Protein AF-A0A0K8RKY1-F1 (afdb_monomer)

Structure (mmCIF, N/CA/C/O backbone):
data_AF-A0A0K8RKY1-F1
#
_entry.id   AF-A0A0K8RKY1-F1
#
loop_
_atom_site.group_PDB
_atom_site.id
_atom_site.type_symbol
_atom_site.label_atom_id
_atom_site.label_alt_id
_atom_site.label_comp_id
_atom_site.label_asym_id
_atom_site.label_entity_id
_atom_site.label_seq_id
_atom_site.pdbx_PDB_ins_code
_atom_site.Cartn_x
_atom_site.Cartn_y
_atom_site.Cartn_z
_atom_site.occupancy
_atom_site.B_iso_or_equiv
_atom_site.auth_seq_id
_atom_site.auth_comp_id
_atom_site.auth_asym_id
_atom_site.auth_atom_id
_atom_site.pdbx_PDB_model_num
ATOM 1 N N . MET A 1 1 ? 8.918 -20.620 37.119 1.00 42.62 1 MET A N 1
ATOM 2 C CA . MET A 1 1 ? 8.379 -19.295 36.757 1.00 42.62 1 MET A CA 1
ATOM 3 C C . MET A 1 1 ? 7.198 -19.570 35.844 1.00 42.62 1 MET A C 1
ATOM 5 O O . MET A 1 1 ? 7.415 -20.156 34.793 1.00 42.62 1 MET A O 1
ATOM 9 N N . ARG A 1 2 ? 5.961 -19.355 36.306 1.00 45.66 2 ARG A N 1
ATOM 10 C CA . ARG A 1 2 ? 4.782 -19.472 35.437 1.00 45.66 2 ARG A CA 1
ATOM 11 C C . ARG A 1 2 ? 4.697 -18.149 34.691 1.00 45.66 2 ARG A C 1
ATOM 13 O O . ARG A 1 2 ? 4.689 -17.111 35.342 1.00 45.66 2 ARG A O 1
ATOM 20 N N . VAL A 1 3 ? 4.770 -18.197 33.369 1.00 58.50 3 VAL A N 1
ATOM 21 C CA . VAL A 1 3 ? 4.497 -17.029 32.535 1.00 58.50 3 VAL A CA 1
ATOM 22 C C . VAL A 1 3 ? 2.979 -16.900 32.534 1.00 58.50 3 VAL A C 1
ATOM 24 O O . VAL A 1 3 ? 2.291 -17.798 32.060 1.00 58.50 3 VAL A O 1
ATOM 27 N N . GLU A 1 4 ? 2.465 -15.870 33.196 1.00 51.69 4 GLU A N 1
ATOM 28 C CA . GLU A 1 4 ? 1.043 -15.536 33.178 1.00 51.69 4 GLU A CA 1
ATOM 29 C C . GLU A 1 4 ? 0.747 -14.913 31.807 1.00 51.69 4 GLU A C 1
ATOM 31 O O . GLU A 1 4 ? 1.115 -13.775 31.535 1.00 51.69 4 GLU A O 1
ATOM 36 N N . GLU A 1 5 ? 0.145 -15.697 30.912 1.00 53.91 5 GLU A N 1
ATOM 37 C CA . GLU A 1 5 ? -0.207 -15.338 29.525 1.00 53.91 5 GLU A CA 1
ATOM 38 C C . GLU A 1 5 ? -1.403 -14.359 29.433 1.00 53.91 5 GLU A C 1
ATOM 40 O O . GLU A 1 5 ? -2.099 -14.307 28.422 1.00 53.91 5 GLU A O 1
ATOM 45 N N . GLU A 1 6 ? -1.685 -13.595 30.492 1.00 52.03 6 GLU A N 1
ATOM 46 C CA . GLU A 1 6 ? -2.913 -12.794 30.639 1.00 52.03 6 GLU A CA 1
ATOM 47 C C . GLU A 1 6 ? -2.715 -11.286 30.405 1.00 52.03 6 GLU A C 1
ATOM 49 O O . GLU A 1 6 ? -3.646 -10.498 30.584 1.00 52.03 6 GLU A O 1
ATOM 54 N N . GLU A 1 7 ? -1.542 -10.846 29.946 1.00 52.50 7 GLU A N 1
ATOM 55 C CA . GLU A 1 7 ? -1.349 -9.459 29.516 1.00 52.50 7 GLU A CA 1
ATOM 56 C C . GLU A 1 7 ? -1.796 -9.298 28.054 1.00 52.50 7 GLU A C 1
ATOM 58 O O . GLU A 1 7 ? -0.998 -9.275 27.123 1.00 52.50 7 GLU A O 1
ATOM 63 N N . TYR A 1 8 ? -3.121 -9.277 27.875 1.00 54.62 8 TYR A N 1
ATOM 64 C CA . TYR A 1 8 ? -3.865 -8.616 26.800 1.00 54.62 8 TYR A CA 1
ATOM 65 C C . TYR A 1 8 ? -3.053 -8.313 25.528 1.00 54.62 8 TYR A C 1
ATOM 67 O O . TYR A 1 8 ? -2.382 -7.281 25.437 1.00 54.62 8 TYR A O 1
ATOM 75 N N . GLN A 1 9 ? -3.254 -9.108 24.472 1.00 57.31 9 GLN A N 1
ATOM 76 C CA . GLN A 1 9 ? -3.122 -8.594 23.107 1.00 57.31 9 GLN A CA 1
ATOM 77 C C . GLN A 1 9 ? -4.194 -7.519 22.889 1.00 57.31 9 GLN A C 1
ATOM 79 O O . GLN A 1 9 ? -5.245 -7.753 22.300 1.00 57.31 9 GLN A O 1
ATOM 84 N N . LYS A 1 10 ? -3.975 -6.336 23.459 1.00 59.69 10 LYS A N 1
ATOM 85 C CA . LYS A 1 10 ? -4.798 -5.161 23.225 1.00 59.69 10 LYS A CA 1
ATOM 86 C C . LYS A 1 10 ? -4.612 -4.834 21.750 1.00 59.69 10 LYS A C 1
ATOM 88 O O . LYS A 1 10 ? -3.488 -4.541 21.357 1.00 59.69 10 LYS A O 1
ATOM 93 N N . GLU A 1 11 ? -5.662 -4.950 20.936 1.00 67.00 11 GLU A N 1
ATOM 94 C CA . GLU A 1 11 ? -5.598 -4.565 19.522 1.00 67.00 11 GLU A CA 1
ATOM 95 C C . GLU A 1 11 ? -5.016 -3.148 19.421 1.00 67.00 11 GLU A C 1
ATOM 97 O O . GLU A 1 11 ? -5.615 -2.178 19.886 1.00 67.00 11 GLU A O 1
ATOM 102 N N . ILE A 1 12 ? -3.793 -3.047 18.890 1.00 74.44 12 ILE A N 1
ATOM 103 C CA . ILE A 1 12 ? -3.027 -1.792 18.861 1.00 74.44 12 ILE A CA 1
ATOM 104 C C . ILE A 1 12 ? -3.468 -0.935 17.664 1.00 74.44 12 ILE A C 1
ATOM 106 O O . ILE A 1 12 ? -3.395 0.293 17.715 1.00 74.44 12 ILE A O 1
ATOM 110 N N . ALA A 1 13 ? -3.961 -1.574 16.600 1.00 76.31 13 ALA A N 1
ATOM 111 C CA . ALA A 1 13 ? -4.528 -0.926 15.427 1.00 76.31 13 ALA A CA 1
ATOM 112 C C . ALA A 1 13 ? -5.404 -1.907 14.630 1.00 76.31 13 ALA A C 1
ATOM 114 O O . ALA A 1 13 ? -5.051 -3.078 14.499 1.00 76.31 13 ALA A O 1
ATOM 115 N N . GLN A 1 14 ? -6.499 -1.408 14.051 1.00 85.50 14 GLN A N 1
ATOM 116 C CA . GLN A 1 14 ? -7.276 -2.116 13.031 1.00 85.50 14 GLN A CA 1
ATOM 117 C C . GLN A 1 14 ? -6.868 -1.600 11.651 1.00 85.50 14 GLN A C 1
ATOM 119 O O . GLN A 1 14 ? -6.961 -0.400 11.374 1.00 85.50 14 GLN A O 1
ATOM 124 N N . MET A 1 15 ? -6.367 -2.513 10.819 1.00 89.75 15 MET A N 1
ATOM 125 C CA . MET A 1 15 ? -5.841 -2.226 9.488 1.00 89.75 15 MET A CA 1
ATOM 126 C C . MET A 1 15 ? -6.506 -3.108 8.435 1.00 89.75 15 MET A C 1
ATOM 128 O O . MET A 1 15 ? -6.710 -4.303 8.646 1.00 89.75 15 MET A O 1
ATOM 132 N N . TYR A 1 16 ? -6.798 -2.521 7.279 1.00 92.62 16 TYR A N 1
ATOM 133 C CA . TYR A 1 16 ? -7.393 -3.207 6.139 1.00 92.62 16 TYR A CA 1
ATOM 134 C C . TYR A 1 16 ? -6.443 -3.158 4.953 1.00 92.62 16 TYR A C 1
ATOM 136 O O . TYR A 1 16 ? -5.933 -2.095 4.602 1.00 92.62 16 TYR A O 1
ATOM 144 N N . LEU A 1 17 ? -6.228 -4.305 4.311 1.00 93.25 17 LEU A N 1
ATOM 145 C CA . LEU A 1 17 ? -5.497 -4.376 3.052 1.00 93.25 17 LEU A CA 1
ATOM 146 C C . LEU A 1 17 ? -6.408 -3.884 1.921 1.00 93.25 17 LEU A C 1
ATOM 148 O O . LEU A 1 17 ? -7.327 -4.588 1.510 1.00 93.25 17 LEU A O 1
ATOM 152 N N . VAL A 1 18 ? -6.155 -2.672 1.433 1.00 93.00 18 VAL A N 1
ATOM 153 C CA . VAL A 1 18 ? -6.954 -2.025 0.381 1.00 93.00 18 VAL A CA 1
ATOM 154 C C . VAL A 1 18 ? -6.586 -2.584 -0.987 1.00 93.00 18 VAL A C 1
ATOM 156 O O . VAL A 1 18 ? -7.455 -2.914 -1.789 1.00 93.00 18 VAL A O 1
ATOM 159 N N . TYR A 1 19 ? -5.286 -2.680 -1.262 1.00 93.88 19 TYR A N 1
ATOM 160 C CA . TYR A 1 19 ? -4.774 -3.192 -2.526 1.00 93.88 19 TYR A CA 1
ATOM 161 C C . TYR A 1 19 ? -3.364 -3.749 -2.351 1.00 93.88 19 TYR A C 1
ATOM 163 O O . TYR A 1 19 ? -2.550 -3.195 -1.619 1.00 93.88 19 TYR A O 1
ATOM 171 N N . THR A 1 20 ? -3.055 -4.824 -3.062 1.00 94.56 20 THR A N 1
ATOM 172 C CA . THR A 1 20 ? -1.687 -5.292 -3.272 1.00 94.56 20 THR A CA 1
ATOM 173 C C . THR A 1 20 ? -1.628 -6.030 -4.598 1.00 94.56 20 THR A C 1
ATOM 175 O O . THR A 1 20 ? -2.590 -6.682 -5.005 1.00 94.56 20 THR A O 1
ATOM 178 N N . ASP A 1 21 ? -0.492 -5.931 -5.271 1.00 90.38 21 ASP A N 1
ATOM 179 C CA . ASP A 1 21 ? -0.165 -6.764 -6.426 1.00 90.38 21 ASP A CA 1
ATOM 180 C C . ASP A 1 21 ? 0.699 -7.980 -6.039 1.00 90.38 21 ASP A C 1
ATOM 182 O O . ASP A 1 21 ? 1.228 -8.663 -6.918 1.00 90.38 21 ASP A O 1
ATOM 186 N N . TYR A 1 22 ? 0.875 -8.222 -4.731 1.00 90.19 22 TYR A N 1
ATOM 187 C CA . TYR A 1 22 ? 1.695 -9.276 -4.122 1.00 90.19 22 TYR A CA 1
ATOM 188 C C . TYR A 1 22 ? 3.153 -9.337 -4.605 1.00 90.19 22 TYR A C 1
ATOM 190 O O . TYR A 1 22 ? 3.840 -10.328 -4.358 1.00 90.19 22 TYR A O 1
ATOM 198 N N . SER A 1 23 ? 3.643 -8.306 -5.294 1.00 89.69 23 SER A N 1
ATOM 199 C CA . SER A 1 23 ? 4.941 -8.354 -5.973 1.00 89.69 23 SER A CA 1
ATOM 200 C C . SER A 1 23 ? 5.747 -7.072 -5.835 1.00 89.69 23 SER A C 1
ATOM 202 O O . SER A 1 23 ? 6.960 -7.146 -5.641 1.00 89.69 23 SER A O 1
ATOM 204 N N . THR A 1 24 ? 5.106 -5.906 -5.884 1.00 88.88 24 THR A N 1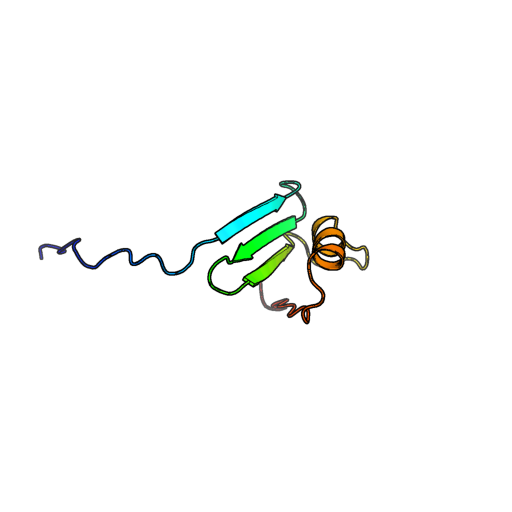
ATOM 205 C CA . THR A 1 24 ? 5.786 -4.609 -5.825 1.00 88.88 24 THR A CA 1
ATOM 206 C C . THR A 1 24 ? 5.320 -3.743 -4.664 1.00 88.88 24 THR A C 1
ATOM 208 O O . THR A 1 24 ? 6.143 -3.016 -4.100 1.00 88.88 24 THR A O 1
ATOM 211 N N . CYS A 1 25 ? 4.042 -3.816 -4.276 1.00 91.88 25 CYS A N 1
ATOM 212 C CA . CYS A 1 25 ? 3.498 -2.906 -3.274 1.00 91.88 25 CYS A CA 1
ATOM 213 C C . CYS A 1 25 ? 2.269 -3.437 -2.517 1.00 91.88 25 CYS A C 1
ATOM 215 O O . CYS A 1 25 ? 1.554 -4.339 -2.965 1.00 91.88 25 CYS A O 1
ATOM 217 N N . ALA A 1 26 ? 1.987 -2.810 -1.375 1.00 93.31 26 ALA A N 1
ATOM 218 C CA . ALA A 1 26 ? 0.725 -2.920 -0.651 1.00 93.31 26 ALA A CA 1
ATOM 219 C C . ALA A 1 26 ? 0.247 -1.546 -0.164 1.00 93.31 26 ALA A C 1
AT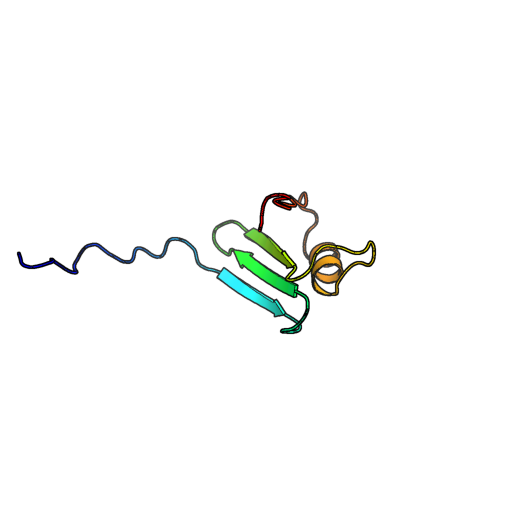OM 221 O O . ALA A 1 26 ? 1.042 -0.685 0.210 1.00 93.31 26 ALA A O 1
ATOM 222 N N . LEU A 1 27 ? -1.068 -1.365 -0.154 1.00 92.19 27 LEU A N 1
ATOM 223 C CA . LEU A 1 27 ? -1.764 -0.202 0.373 1.00 92.19 27 LEU A CA 1
ATOM 224 C C . LEU A 1 27 ? -2.679 -0.660 1.506 1.00 92.19 27 LEU A C 1
ATOM 226 O O . LEU A 1 27 ? -3.563 -1.494 1.293 1.00 92.19 27 LEU A O 1
ATOM 230 N N . LEU A 1 28 ? -2.470 -0.106 2.695 1.00 92.06 28 LEU A N 1
ATOM 231 C CA . LEU A 1 28 ? -3.265 -0.385 3.884 1.00 92.06 28 LEU A CA 1
ATOM 232 C C . LEU A 1 28 ? -4.038 0.855 4.324 1.00 92.06 28 LEU A C 1
ATOM 234 O O . LEU A 1 28 ? -3.611 1.982 4.077 1.00 92.06 28 LEU A O 1
ATOM 238 N N . TYR A 1 29 ? -5.163 0.635 4.993 1.00 90.88 29 TYR A N 1
ATOM 239 C CA . TYR A 1 29 ? -5.990 1.672 5.598 1.00 90.88 29 TYR A CA 1
ATOM 240 C C . TYR A 1 29 ? -6.158 1.419 7.096 1.00 90.88 29 TYR A C 1
ATOM 242 O O . TYR A 1 29 ? -6.544 0.322 7.500 1.00 90.88 29 TYR A O 1
ATOM 250 N N . TYR A 1 30 ? -5.894 2.440 7.907 1.00 89.94 30 TYR A N 1
ATOM 251 C CA . TYR A 1 30 ? -6.086 2.442 9.353 1.00 89.94 30 TYR A CA 1
ATOM 252 C C . TYR A 1 30 ? -7.418 3.096 9.712 1.00 89.94 30 TYR A C 1
ATOM 254 O O . TYR A 1 30 ? -7.524 4.323 9.750 1.00 89.94 30 TYR A O 1
ATOM 262 N N . GLU A 1 31 ? -8.418 2.284 10.054 1.00 84.44 31 GLU A N 1
ATOM 263 C CA . GLU A 1 31 ? -9.778 2.762 10.347 1.00 84.44 31 GLU A CA 1
ATOM 264 C C . GLU A 1 31 ? -9.828 3.741 11.525 1.00 84.44 31 GLU A C 1
ATOM 266 O O . GLU A 1 31 ? -10.512 4.757 11.454 1.00 84.44 31 GLU A O 1
ATOM 271 N N . GLY A 1 32 ? -9.034 3.508 12.573 1.00 83.1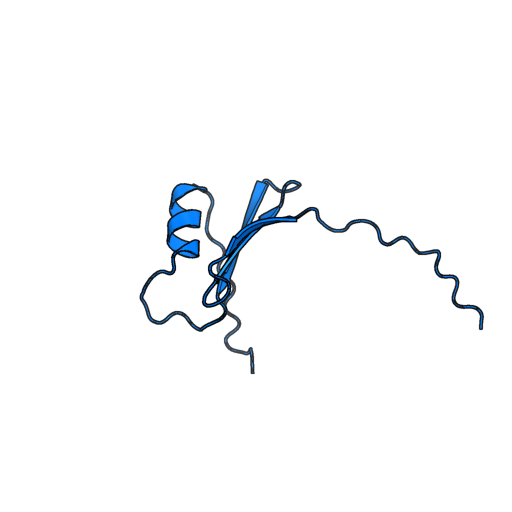9 32 GLY A N 1
ATOM 272 C CA . GLY A 1 32 ? -9.018 4.378 13.753 1.00 83.19 32 GLY A CA 1
ATOM 273 C C . GLY A 1 32 ? -8.409 5.769 13.530 1.00 83.19 32 GLY A C 1
ATOM 274 O O . GLY A 1 32 ? -8.608 6.652 14.363 1.0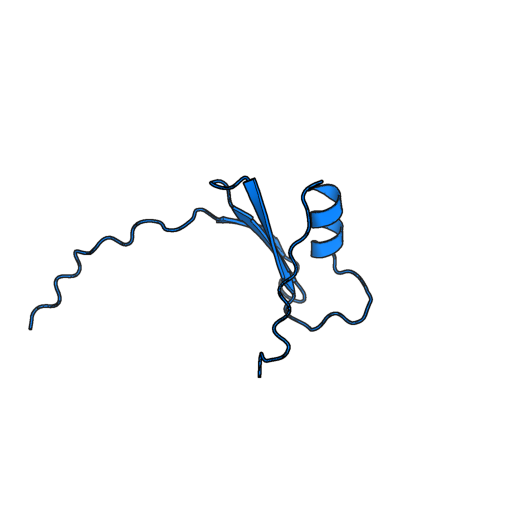0 83.19 32 GLY A O 1
ATOM 275 N N . LYS A 1 33 ? -7.652 5.973 12.444 1.00 83.94 33 LYS A N 1
ATOM 276 C CA . LYS A 1 33 ? -6.965 7.243 12.143 1.00 83.94 33 LYS A CA 1
ATOM 277 C C . LYS A 1 33 ? -7.403 7.880 10.827 1.00 83.94 33 LYS A C 1
ATOM 279 O O . LYS A 1 33 ? -7.038 9.025 10.570 1.00 83.94 33 LYS A O 1
ATOM 284 N N . ASP A 1 34 ? -8.179 7.162 10.016 1.00 86.06 34 ASP A N 1
ATOM 285 C CA . ASP A 1 34 ? -8.495 7.548 8.641 1.00 86.06 34 ASP A CA 1
ATOM 286 C C . ASP A 1 34 ? -7.208 7.842 7.837 1.00 86.06 34 ASP A C 1
ATOM 288 O O . ASP A 1 34 ? -7.065 8.851 7.147 1.00 86.06 34 ASP A O 1
ATOM 292 N N . GLU A 1 35 ? -6.199 6.986 8.002 1.00 87.00 35 GLU A N 1
ATOM 293 C CA . GLU A 1 35 ? -4.878 7.136 7.385 1.00 87.00 35 GLU A CA 1
ATOM 294 C C . GLU A 1 35 ? -4.579 5.955 6.466 1.00 87.00 35 GLU A C 1
ATOM 296 O O . GLU A 1 35 ? -4.919 4.812 6.768 1.00 87.00 35 GLU A O 1
ATOM 301 N N . TYR A 1 36 ? -3.906 6.236 5.353 1.00 89.19 36 TYR A N 1
ATOM 302 C CA . TYR A 1 36 ? -3.400 5.209 4.451 1.00 89.19 36 TYR A CA 1
ATOM 303 C C . TYR A 1 36 ? -1.900 5.032 4.648 1.00 89.19 36 TYR A C 1
ATOM 305 O O . TYR A 1 36 ? -1.165 6.012 4.775 1.00 89.19 36 TYR A O 1
ATOM 313 N N . GLU A 1 37 ? -1.444 3.787 4.598 1.00 88.44 37 GLU A N 1
ATOM 314 C CA . GLU A 1 37 ? -0.029 3.441 4.615 1.00 88.44 37 GLU A CA 1
ATOM 315 C C . GLU A 1 37 ? 0.344 2.691 3.341 1.00 88.44 37 GLU A C 1
ATOM 317 O O . GLU A 1 37 ? -0.291 1.709 2.951 1.00 88.44 37 GLU A O 1
ATOM 322 N N . LEU A 1 38 ? 1.386 3.187 2.683 1.00 88.81 38 LEU A N 1
ATOM 323 C CA . LEU A 1 38 ? 1.933 2.628 1.461 1.00 88.81 38 LEU A CA 1
ATOM 324 C C . LEU A 1 38 ? 3.226 1.885 1.784 1.00 88.81 38 LEU A C 1
ATOM 326 O O . LEU A 1 38 ? 4.184 2.484 2.268 1.00 88.81 38 LEU A O 1
ATOM 330 N N . TRP A 1 39 ? 3.270 0.612 1.417 1.00 88.06 39 TRP A N 1
ATOM 331 C CA . TRP A 1 39 ? 4.464 -0.216 1.470 1.00 88.06 39 TRP A CA 1
ATOM 332 C C . TRP A 1 39 ? 4.945 -0.501 0.053 1.00 88.06 39 TRP A C 1
ATOM 334 O O . TRP A 1 39 ? 4.217 -1.096 -0.742 1.00 88.06 39 TRP A O 1
ATOM 344 N N . LEU A 1 40 ? 6.179 -0.105 -0.257 1.00 86.81 40 LEU A N 1
ATOM 345 C CA . LEU A 1 40 ? 6.874 -0.523 -1.474 1.00 86.81 40 LEU A CA 1
ATOM 346 C C . LEU A 1 40 ? 7.911 -1.582 -1.109 1.00 86.81 40 LEU A C 1
ATOM 348 O O . LEU A 1 40 ? 8.755 -1.358 -0.244 1.00 86.81 40 LEU A O 1
ATOM 352 N N . TYR A 1 41 ? 7.866 -2.731 -1.777 1.00 86.44 41 TYR A N 1
ATOM 353 C CA . TYR A 1 41 ? 8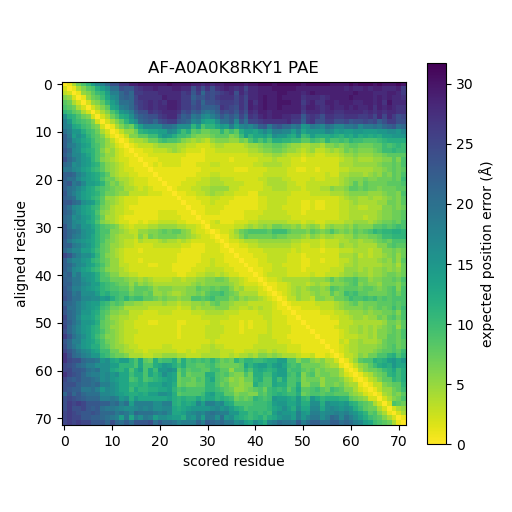.797 -3.839 -1.523 1.00 86.44 41 TYR A CA 1
ATOM 354 C C . TYR A 1 41 ? 10.149 -3.639 -2.204 1.00 86.44 41 TYR A C 1
ATOM 356 O O . TYR A 1 41 ? 11.112 -4.348 -1.921 1.00 86.44 41 TYR A O 1
ATOM 364 N N . GLN A 1 42 ? 10.217 -2.680 -3.124 1.00 80.06 42 GLN A N 1
ATOM 365 C CA . GLN A 1 42 ? 11.416 -2.326 -3.861 1.00 80.06 42 GLN A CA 1
ATOM 366 C C . GLN A 1 42 ? 11.657 -0.826 -3.770 1.00 80.06 42 GLN A C 1
ATOM 368 O O . GLN A 1 42 ? 10.729 -0.027 -3.628 1.00 80.06 42 GLN A O 1
ATOM 373 N N . LYS A 1 43 ? 12.930 -0.443 -3.887 1.00 8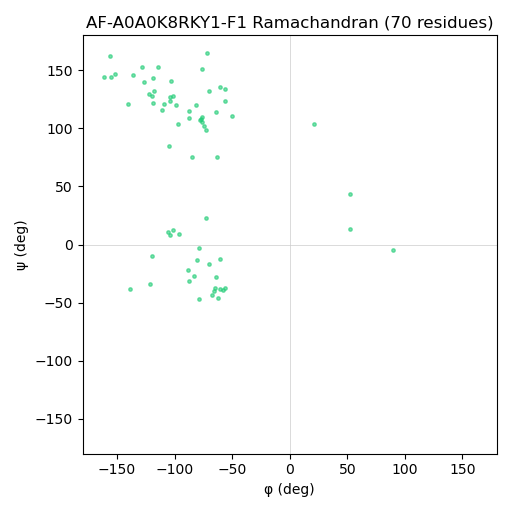0.50 43 LYS A N 1
ATOM 374 C CA . LYS A 1 43 ? 13.315 0.963 -3.938 1.00 80.50 43 LYS A CA 1
ATOM 375 C C . LYS A 1 43 ? 12.660 1.636 -5.155 1.00 80.50 43 LYS A C 1
ATOM 377 O O . LYS A 1 43 ? 12.728 1.069 -6.249 1.00 80.50 43 LYS A O 1
ATOM 382 N N . PRO A 1 44 ? 12.094 2.846 -5.008 1.00 78.62 44 PRO A N 1
ATOM 383 C CA . PRO A 1 44 ? 11.531 3.577 -6.135 1.00 78.62 44 PRO A CA 1
ATOM 384 C C . PRO A 1 44 ? 12.568 3.783 -7.236 1.00 78.62 44 PRO A C 1
ATOM 386 O O . PRO A 1 44 ? 13.695 4.208 -6.975 1.00 78.62 44 PRO A O 1
ATOM 389 N N . ASN A 1 45 ? 12.168 3.524 -8.476 1.00 82.00 45 ASN A N 1
ATOM 390 C CA . ASN A 1 45 ? 12.993 3.709 -9.671 1.00 82.00 45 ASN A CA 1
ATOM 391 C C . ASN A 1 45 ? 12.579 4.949 -10.492 1.00 82.00 45 ASN A C 1
ATOM 393 O O . ASN A 1 45 ? 13.033 5.122 -11.620 1.00 82.00 45 ASN A O 1
ATOM 397 N N . GLY A 1 46 ? 11.711 5.799 -9.934 1.00 83.00 46 GLY A N 1
ATOM 398 C CA . GLY A 1 46 ? 11.143 6.970 -10.607 1.00 83.00 46 GLY A CA 1
ATOM 399 C C . GLY A 1 46 ? 9.839 6.700 -11.366 1.00 83.00 46 GLY A C 1
ATOM 400 O O . GLY A 1 46 ? 9.230 7.649 -11.855 1.00 83.00 46 GLY A O 1
ATOM 401 N N . VAL A 1 47 ? 9.381 5.446 -11.441 1.00 86.19 47 VAL A N 1
ATOM 402 C CA . VAL A 1 47 ? 8.056 5.079 -11.957 1.00 86.19 47 VAL A CA 1
ATOM 403 C C . VAL A 1 47 ? 7.125 4.801 -10.779 1.00 86.19 47 VAL A C 1
ATOM 405 O O . VAL A 1 47 ? 7.464 4.010 -9.903 1.00 86.19 47 VAL A O 1
ATOM 408 N N . ALA A 1 48 ? 5.958 5.449 -10.766 1.00 86.56 48 ALA A N 1
ATOM 409 C CA . ALA A 1 48 ? 4.952 5.229 -9.731 1.00 86.56 48 ALA A CA 1
ATOM 410 C C . ALA A 1 48 ? 4.316 3.836 -9.867 1.00 86.56 48 ALA A C 1
ATOM 412 O O . ALA A 1 48 ? 3.886 3.438 -10.951 1.00 86.56 48 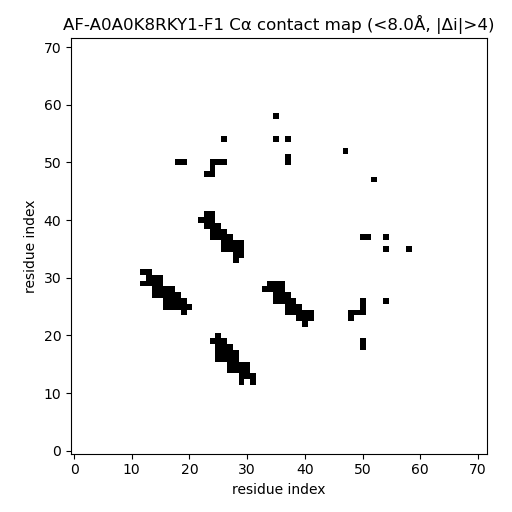ALA A O 1
ATOM 413 N N . SER A 1 49 ? 4.230 3.119 -8.753 1.00 88.19 49 SER A N 1
ATOM 414 C CA . SER A 1 49 ? 3.506 1.857 -8.616 1.00 88.19 49 SER A CA 1
ATOM 415 C C . SER A 1 49 ? 1.987 2.057 -8.637 1.00 88.19 49 SER A C 1
ATOM 417 O O . SER A 1 49 ? 1.468 3.154 -8.406 1.00 88.19 49 SER A O 1
ATOM 419 N N . ASN A 1 50 ? 1.243 0.966 -8.838 1.00 91.06 50 ASN A N 1
ATOM 420 C CA . ASN A 1 50 ? -0.219 0.989 -8.753 1.00 91.06 50 ASN A CA 1
ATOM 421 C C . ASN A 1 50 ? -0.704 1.483 -7.382 1.00 91.06 50 ASN A C 1
ATOM 423 O O . ASN A 1 50 ? -1.655 2.255 -7.319 1.00 91.06 50 ASN A O 1
ATOM 427 N N . CYS A 1 51 ? -0.036 1.099 -6.289 1.00 90.88 51 CYS A N 1
ATOM 428 C CA . CYS A 1 51 ? -0.408 1.549 -4.949 1.00 90.88 51 CYS A CA 1
ATOM 429 C C . CYS A 1 51 ? -0.219 3.064 -4.767 1.00 90.88 51 CYS A C 1
ATOM 431 O O . CYS A 1 51 ? -1.057 3.707 -4.140 1.00 90.88 51 CYS A O 1
ATOM 433 N N . GLU A 1 52 ? 0.832 3.655 -5.349 1.00 88.81 52 GLU A N 1
ATOM 434 C CA . GLU A 1 52 ? 1.045 5.110 -5.332 1.00 88.81 52 GLU A CA 1
ATOM 435 C C . GLU A 1 52 ? -0.032 5.860 -6.121 1.00 88.81 52 GLU A C 1
ATOM 437 O O . GLU A 1 52 ? -0.506 6.909 -5.678 1.00 88.81 52 GLU A O 1
ATOM 442 N N . LEU A 1 53 ? -0.443 5.313 -7.269 1.00 90.25 53 LEU A N 1
ATOM 443 C CA . LEU A 1 53 ? -1.531 5.867 -8.073 1.00 90.25 53 LEU A CA 1
ATOM 444 C C . LEU A 1 53 ? -2.882 5.748 -7.356 1.00 90.25 53 LEU A C 1
ATOM 446 O O . LEU A 1 53 ? -3.636 6.716 -7.332 1.00 90.25 53 LEU A O 1
ATOM 450 N N . LEU A 1 54 ? -3.182 4.606 -6.728 1.00 90.62 54 LEU A N 1
ATOM 451 C CA . LEU A 1 54 ? -4.401 4.445 -5.929 1.00 90.62 54 LEU A CA 1
ATOM 452 C C . LEU A 1 54 ? -4.419 5.400 -4.734 1.00 90.62 54 LEU A C 1
ATOM 454 O O . LEU A 1 54 ? -5.420 6.079 -4.518 1.00 90.62 54 LEU A O 1
ATOM 458 N N . LEU A 1 55 ? -3.316 5.503 -3.988 1.00 88.69 55 LEU A N 1
ATOM 459 C CA . LEU A 1 55 ? -3.209 6.443 -2.872 1.00 88.69 55 LEU A CA 1
ATOM 460 C C . LEU 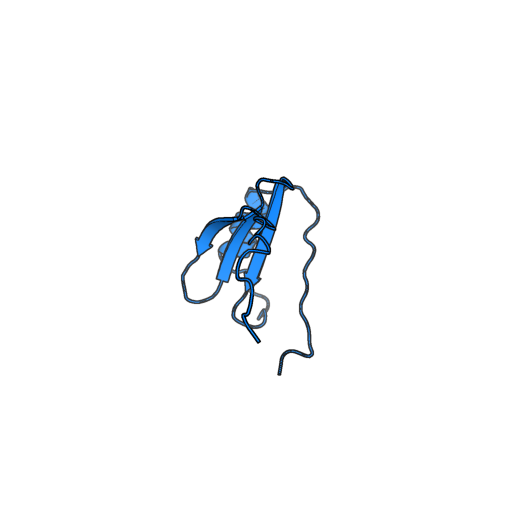A 1 55 ? -3.476 7.884 -3.328 1.00 88.69 55 LEU A C 1
ATOM 462 O O . LEU A 1 55 ? -4.119 8.645 -2.610 1.00 88.69 55 LEU A O 1
ATOM 466 N N . ALA A 1 56 ? -3.023 8.248 -4.532 1.00 88.00 56 ALA A N 1
ATOM 467 C CA . ALA A 1 56 ? -3.272 9.562 -5.115 1.00 88.00 56 ALA A CA 1
ATOM 468 C C . ALA A 1 56 ? -4.742 9.864 -5.404 1.00 88.00 56 ALA A C 1
ATOM 470 O O . ALA A 1 56 ? -5.115 11.032 -5.410 1.00 88.00 56 ALA A O 1
ATOM 471 N N . LEU A 1 57 ? -5.546 8.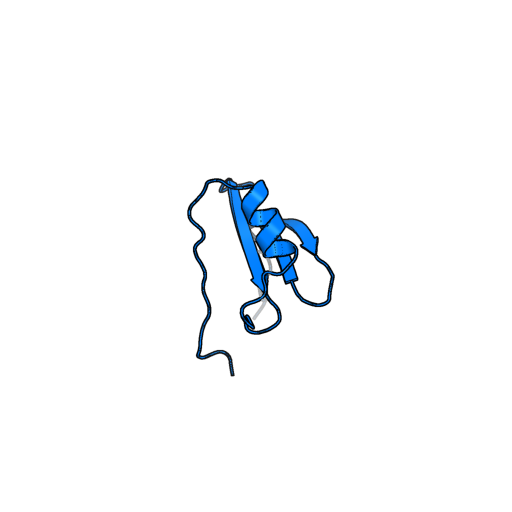835 -5.663 1.00 88.69 57 LEU A N 1
ATOM 472 C CA . LEU A 1 57 ? -6.979 8.964 -5.919 1.00 88.69 57 LEU A CA 1
ATOM 473 C C . LEU A 1 57 ? -7.803 8.934 -4.630 1.00 88.69 57 LEU A C 1
ATOM 475 O O . LEU A 1 57 ? -8.874 9.530 -4.578 1.00 88.69 57 LEU A O 1
ATOM 479 N N . LEU A 1 58 ? -7.331 8.204 -3.617 1.00 84.44 58 LEU A N 1
ATOM 480 C CA . LEU A 1 58 ? -8.079 7.933 -2.388 1.00 84.44 58 LEU A CA 1
ATOM 481 C C . LEU A 1 58 ? -7.897 8.996 -1.304 1.00 84.44 58 LEU A C 1
ATOM 483 O O . LEU A 1 58 ? -8.722 9.076 -0.397 1.00 84.44 58 LEU A O 1
ATOM 487 N N . SER A 1 59 ? -6.811 9.766 -1.349 1.00 72.50 59 SER A N 1
ATOM 488 C CA . SER A 1 59 ? -6.447 10.653 -0.251 1.00 72.50 59 SER A CA 1
ATOM 489 C C . SER A 1 59 ? -5.911 11.989 -0.745 1.00 72.50 59 SER A C 1
ATOM 491 O O . SER A 1 59 ? -4.861 12.059 -1.386 1.00 72.50 59 SER A O 1
ATOM 493 N N . ASP A 1 60 ? -6.592 13.058 -0.334 1.00 75.00 60 ASP A N 1
ATOM 494 C CA . ASP A 1 60 ? -6.091 14.433 -0.420 1.00 75.00 60 ASP A CA 1
ATOM 495 C C . ASP A 1 60 ? -5.085 14.751 0.708 1.00 75.00 60 ASP A C 1
ATOM 497 O O . ASP A 1 60 ? -4.547 15.858 0.780 1.00 75.00 60 ASP A O 1
ATOM 501 N N . LYS A 1 61 ? -4.838 13.804 1.630 1.00 67.69 61 LYS A N 1
ATOM 502 C CA . LYS A 1 61 ? -3.952 14.009 2.784 1.00 67.69 61 LYS A CA 1
ATOM 503 C C . LYS A 1 61 ? -2.481 13.959 2.375 1.00 67.69 61 LYS A C 1
ATOM 505 O O . LYS A 1 61 ? -2.073 13.267 1.440 1.00 67.69 61 LYS A O 1
ATOM 510 N N . THR A 1 62 ? -1.664 14.684 3.134 1.00 62.94 62 THR A N 1
ATOM 511 C CA . THR A 1 62 ? -0.214 14.757 2.947 1.00 62.94 62 THR A CA 1
ATOM 512 C C . THR A 1 62 ? 0.412 13.364 3.002 1.00 62.94 62 THR A C 1
ATOM 514 O O . THR A 1 62 ? 0.267 12.643 3.988 1.00 62.94 62 THR A O 1
ATOM 517 N N . ARG A 1 63 ? 1.133 12.987 1.942 1.00 64.81 63 ARG A N 1
ATOM 518 C CA . ARG A 1 63 ? 1.849 11.710 1.872 1.00 64.81 63 ARG A CA 1
ATOM 519 C C . ARG A 1 63 ? 3.130 11.801 2.693 1.00 64.81 63 ARG A C 1
ATOM 521 O O . ARG A 1 63 ? 4.082 12.456 2.273 1.00 64.81 63 ARG A O 1
ATOM 528 N N . ASN A 1 64 ? 3.159 11.133 3.841 1.00 63.00 64 ASN A N 1
ATOM 529 C CA . ASN A 1 64 ? 4.389 10.941 4.602 1.00 63.00 64 ASN A CA 1
ATOM 530 C C . ASN A 1 64 ? 5.077 9.681 4.088 1.00 63.00 64 ASN A C 1
ATOM 532 O O . ASN A 1 64 ? 4.530 8.586 4.178 1.00 63.00 64 ASN A O 1
ATOM 536 N N . VAL A 1 65 ? 6.256 9.850 3.495 1.00 62.62 65 VAL A N 1
ATOM 537 C CA . VAL A 1 65 ? 7.006 8.750 2.891 1.00 62.62 65 VAL A CA 1
ATOM 538 C C . VAL A 1 65 ? 8.252 8.492 3.722 1.00 62.62 65 VAL A C 1
ATOM 540 O O . VAL A 1 65 ? 9.134 9.345 3.815 1.00 62.62 65 VAL A O 1
ATOM 543 N N . HIS A 1 66 ? 8.325 7.308 4.322 1.00 64.75 66 HIS A N 1
ATOM 544 C CA . HIS A 1 66 ? 9.448 6.889 5.150 1.00 64.75 66 HIS A CA 1
ATOM 545 C C . HIS A 1 66 ? 10.305 5.882 4.379 1.00 64.75 66 HIS A C 1
ATOM 547 O O . HIS A 1 66 ? 10.143 4.676 4.528 1.00 64.75 66 HIS A O 1
ATOM 553 N N . TYR A 1 67 ? 11.227 6.372 3.545 1.00 63.34 67 TYR A N 1
ATOM 554 C CA . TYR A 1 67 ? 12.313 5.528 3.041 1.00 63.34 67 TYR A CA 1
ATOM 555 C C . TYR A 1 67 ? 13.471 5.584 4.026 1.00 63.34 67 TYR A C 1
ATOM 557 O O . TYR A 1 67 ? 14.168 6.595 4.132 1.00 63.34 67 TYR A O 1
ATOM 565 N N . THR A 1 68 ? 13.698 4.497 4.746 1.00 57.34 68 THR A N 1
ATOM 566 C CA . THR A 1 68 ? 14.933 4.312 5.499 1.00 57.34 68 THR A CA 1
ATOM 567 C C . THR A 1 68 ? 16.024 3.898 4.515 1.00 57.34 68 THR A C 1
ATOM 569 O O . THR A 1 68 ? 16.039 2.776 4.015 1.00 57.34 68 THR A O 1
ATOM 572 N N . ASN A 1 69 ? 16.954 4.814 4.222 1.00 58.41 69 ASN A N 1
ATOM 573 C CA . ASN A 1 69 ? 18.160 4.504 3.437 1.00 58.41 69 ASN A CA 1
ATOM 574 C C . ASN A 1 69 ? 19.044 3.432 4.106 1.00 58.41 69 ASN A C 1
ATOM 576 O O . ASN A 1 69 ? 19.933 2.890 3.456 1.00 58.41 69 ASN A O 1
ATOM 580 N N . ASP A 1 70 ? 18.764 3.125 5.375 1.00 59.97 70 ASP A N 1
ATOM 581 C CA . ASP A 1 70 ? 19.533 2.232 6.238 1.00 59.97 70 ASP A CA 1
ATOM 582 C C . ASP A 1 70 ? 18.895 0.835 6.379 1.00 59.97 70 ASP A C 1
ATOM 584 O O . ASP A 1 70 ? 19.284 0.057 7.248 1.00 59.97 70 ASP A O 1
ATOM 588 N N . CYS A 1 71 ? 17.903 0.496 5.546 1.00 61.41 71 CYS A N 1
ATOM 589 C CA . CYS A 1 71 ? 17.447 -0.888 5.412 1.00 61.41 71 CYS A CA 1
ATOM 590 C C . CYS A 1 71 ? 18.504 -1.696 4.646 1.00 61.41 71 CYS A C 1
ATOM 592 O O . CYS A 1 71 ? 18.574 -1.614 3.420 1.00 61.41 71 CYS A O 1
ATOM 594 N N . SER A 1 72 ? 19.341 -2.423 5.389 1.00 57.88 72 SER A N 1
ATOM 595 C CA . SER A 1 72 ? 20.345 -3.374 4.887 1.00 57.88 72 SER A CA 1
ATOM 596 C C . SER A 1 72 ? 19.744 -4.704 4.461 1.00 57.88 72 SER A C 1
ATOM 598 O O . SER A 1 72 ? 18.900 -5.205 5.241 1.00 57.88 72 SER A O 1
#

Sequence (72 aa):
MRVEEEEYQKEIAQMYLVYTDYSTCALLYYEGKDEYELWLYQKPNGVASNCELLLALLSDKTRNVHYTNDCS

Organism: Ixodes ricinus (NCBI:txid34613)

Nearest PDB structures (foldseek):
  5oav-assembly1_A  TM=7.252E-01  e=1.568E+00  Gallus gallus
  5ob2-assembly1_A  TM=7.238E-01  e=1.902E+00  Gallus gallus
  7yqe-assembly2_B  TM=6.198E-01  e=3.389E+00  Homo sapiens
  3cqt-assembly1_A  TM=6.475E-01  e=5.313E+00  unclassified
  1g83-assembly2_B  TM=1.717E-01  e=3.389E+00  Homo sapiens

Radius of gyration: 16.23 Å; Cα contacts (8 Å, |Δi|>4): 69; chains: 1; bounding box: 30×34×49 Å

Mean predicted aligned error: 9.3 Å

pLDDT: mean 77.9, std 14.58, range [42.62, 94.56]

Secondary structure (DSSP, 8-state):
----TTS-------EEEEEE-SSSEEEEEETTTTEEEEEESS---SSPPHHHHHHHHH--S-------TT--

Foldseek 3Di:
DDDPPPPDPPPPFDKDFPDDPVPFWTWIATPVVRDIDIDGPDDDPPDDDPNNVVCVVSDPDDDDDDDDPPPD

Solvent-accessible surface area (backbone atoms only — not comparable to full-atom values): 5021 Å² total; per-residue (Å²): 134,85,80,75,90,74,79,66,90,63,84,87,74,60,73,41,83,76,46,64,75,86,76,53,34,34,25,35,35,31,72,90,73,78,41,76,48,80,45,64,78,56,82,82,82,86,68,84,50,72,49,58,56,50,48,64,74,74,43,94,64,86,84,82,80,85,79,66,92,78,74,125

InterPro domains:
  IPR002970 Tick histamine-binding protein [PF02098] (1-71)
  IPR012674 Calycin [G3DSA:2.40.128.20] (1-72)
  IPR012674 Calycin [SSF50814] (13-72)